Protein AF-A0AAV0Y0B5-F1 (afdb_monomer)

Organism: NCBI:txid13131

Radius of gyration: 20.44 Å; Cα contacts (8 Å, |Δi|>4): 94; chains: 1; bounding box: 28×43×52 Å

Structure (mmCIF, N/CA/C/O backbone):
data_AF-A0AAV0Y0B5-F1
#
_entry.id   AF-A0AAV0Y0B5-F1
#
loop_
_atom_site.group_PDB
_atom_site.id
_atom_site.type_symbol
_atom_site.label_atom_id
_atom_site.label_alt_id
_atom_site.label_comp_id
_atom_site.label_asym_id
_atom_site.label_entity_id
_atom_site.label_seq_id
_atom_site.pdbx_PDB_ins_code
_atom_site.Cartn_x
_atom_site.Cartn_y
_atom_site.Cartn_z
_atom_site.occupancy
_atom_site.B_iso_or_equiv
_atom_site.auth_seq_id
_atom_site.auth_comp_id
_atom_site.auth_asym_id
_atom_site.auth_atom_id
_atom_site.pdbx_PDB_model_num
ATOM 1 N N . MET A 1 1 ? 14.846 12.851 -39.528 1.00 62.41 1 MET A N 1
ATOM 2 C CA . MET A 1 1 ? 14.724 12.364 -38.134 1.00 62.41 1 MET A CA 1
ATOM 3 C C . MET A 1 1 ? 15.128 13.427 -37.124 1.00 62.41 1 MET A C 1
ATOM 5 O O . MET A 1 1 ? 14.302 13.739 -36.290 1.00 62.41 1 MET A O 1
ATOM 9 N N . ILE A 1 2 ? 16.310 14.041 -37.238 1.00 69.06 2 ILE A N 1
ATOM 10 C CA . ILE A 1 2 ? 16.824 15.069 -36.304 1.00 69.06 2 ILE A CA 1
ATOM 11 C C . ILE A 1 2 ? 15.824 16.231 -36.087 1.00 69.06 2 ILE A C 1
ATOM 13 O O . ILE A 1 2 ? 15.443 16.509 -34.958 1.00 69.06 2 ILE A O 1
ATOM 17 N N . PHE A 1 3 ? 15.266 16.785 -37.171 1.00 69.88 3 PHE A N 1
ATOM 18 C CA . PHE A 1 3 ? 14.240 17.842 -37.119 1.00 69.88 3 PHE A CA 1
ATOM 19 C C . PHE A 1 3 ? 12.955 17.469 -36.356 1.00 69.88 3 PHE A C 1
ATOM 21 O O . PHE A 1 3 ? 12.363 18.328 -35.716 1.00 69.88 3 PHE A O 1
ATOM 28 N N . MET A 1 4 ? 12.497 16.211 -36.410 1.00 69.81 4 MET A N 1
ATOM 29 C CA . MET A 1 4 ? 11.292 15.794 -35.670 1.00 69.81 4 MET A CA 1
ATOM 30 C C . MET A 1 4 ? 11.571 15.712 -34.166 1.00 69.81 4 MET A C 1
ATOM 32 O O . MET A 1 4 ? 10.729 16.101 -33.369 1.00 69.81 4 MET A O 1
ATOM 36 N N . VAL A 1 5 ? 12.776 15.276 -33.785 1.00 81.06 5 VAL A N 1
ATOM 37 C CA . VAL A 1 5 ? 13.205 15.189 -32.380 1.00 81.06 5 VAL A CA 1
ATOM 38 C C . VAL A 1 5 ? 13.352 16.585 -31.762 1.00 81.06 5 VAL A C 1
ATOM 40 O O . VAL A 1 5 ? 12.957 16.803 -30.620 1.00 81.06 5 VAL A O 1
ATOM 43 N N . GLU A 1 6 ? 13.874 17.548 -32.522 1.00 81.50 6 GLU A N 1
ATOM 44 C CA . GLU A 1 6 ? 14.008 18.944 -32.082 1.00 81.50 6 GLU A CA 1
ATOM 45 C C . GLU A 1 6 ? 12.651 19.652 -31.937 1.00 81.50 6 GLU A C 1
ATOM 47 O O . GLU A 1 6 ? 12.451 20.426 -30.999 1.00 81.50 6 GLU A O 1
ATOM 52 N N . LEU A 1 7 ? 11.696 19.367 -32.831 1.00 78.69 7 LEU A N 1
ATOM 53 C CA . LEU A 1 7 ? 10.327 19.881 -32.730 1.00 78.69 7 LEU A CA 1
ATOM 54 C C . LEU A 1 7 ? 9.602 19.331 -31.494 1.00 78.69 7 LEU A C 1
ATOM 56 O O . LEU A 1 7 ? 8.973 20.110 -30.780 1.00 78.69 7 LEU A O 1
ATOM 60 N N . ASP A 1 8 ? 9.742 18.036 -31.203 1.00 83.88 8 ASP A N 1
ATOM 61 C CA . ASP A 1 8 ? 9.189 17.413 -29.994 1.00 83.88 8 ASP A CA 1
ATOM 62 C C . ASP A 1 8 ? 9.796 18.004 -28.715 1.00 83.88 8 ASP A C 1
ATOM 64 O O . ASP A 1 8 ? 9.074 18.288 -27.758 1.00 83.88 8 ASP A O 1
ATOM 68 N N . ALA A 1 9 ? 11.114 18.232 -28.698 1.00 86.19 9 ALA A N 1
ATOM 69 C CA . ALA A 1 9 ? 11.790 18.867 -27.569 1.00 86.19 9 ALA A CA 1
ATOM 70 C C . ALA A 1 9 ? 11.257 20.287 -27.319 1.00 86.19 9 ALA A C 1
ATOM 72 O O . ALA A 1 9 ? 10.979 20.651 -26.177 1.00 86.19 9 ALA A O 1
ATOM 73 N N . ARG A 1 10 ? 11.042 21.061 -28.391 1.00 87.44 10 ARG A N 1
ATOM 74 C CA . ARG A 1 10 ? 10.470 22.409 -28.310 1.00 87.44 10 ARG A CA 1
ATOM 75 C C . ARG A 1 10 ? 9.018 22.399 -27.830 1.00 87.44 10 ARG A C 1
ATOM 77 O O . ARG A 1 10 ? 8.662 23.234 -27.006 1.00 87.44 10 ARG A O 1
ATOM 84 N N . SER A 1 11 ? 8.192 21.465 -28.301 1.00 88.06 11 SER A N 1
ATOM 85 C CA . SER A 1 11 ? 6.804 21.323 -27.836 1.00 88.06 11 SER A CA 1
ATOM 86 C C . SER A 1 11 ? 6.738 20.991 -26.346 1.00 88.06 11 SER A C 1
ATOM 88 O O . SER A 1 11 ? 6.015 21.656 -25.613 1.00 88.06 11 SER A O 1
ATOM 90 N N . ARG A 1 12 ? 7.563 20.048 -25.870 1.00 87.81 12 ARG A N 1
ATOM 91 C CA . ARG A 1 12 ? 7.653 19.707 -24.437 1.00 87.81 12 ARG A CA 1
ATOM 92 C C . ARG A 1 12 ? 8.120 20.879 -23.585 1.00 87.81 12 A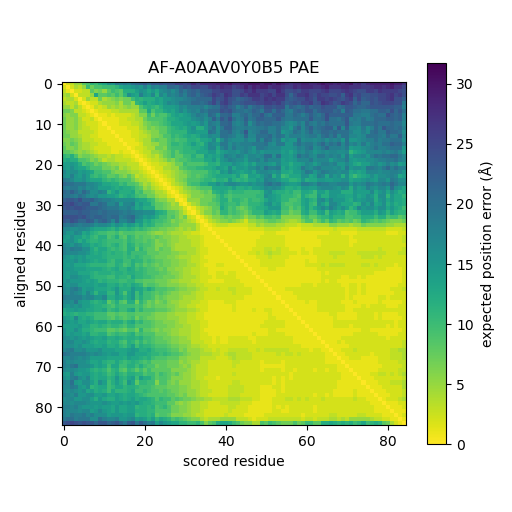RG A C 1
ATOM 94 O O . ARG A 1 12 ? 7.638 21.070 -22.475 1.00 87.81 12 ARG A O 1
ATOM 101 N N . GLN A 1 13 ? 9.068 21.661 -24.092 1.00 90.25 13 GLN A N 1
ATOM 102 C CA . GLN A 1 13 ? 9.537 22.845 -23.387 1.00 90.25 13 GLN A CA 1
ATOM 103 C C . GLN A 1 13 ? 8.430 23.897 -23.267 1.00 90.25 13 GLN A C 1
ATOM 105 O O . GLN A 1 13 ? 8.207 24.412 -22.176 1.00 90.25 13 GLN A 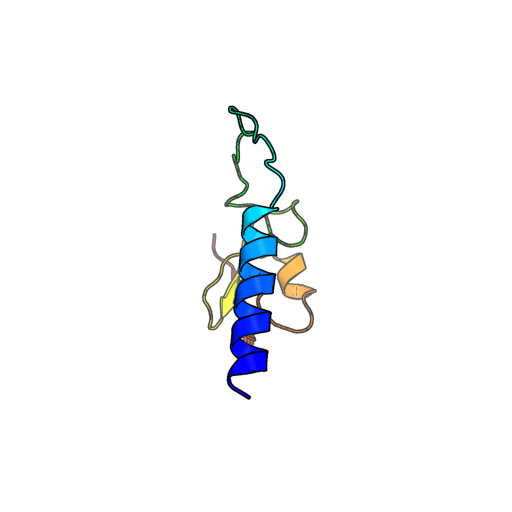O 1
ATOM 110 N N . LEU A 1 14 ? 7.682 24.147 -24.344 1.00 90.31 14 LEU A N 1
ATOM 111 C CA . LEU A 1 14 ? 6.521 25.036 -24.302 1.00 90.31 14 LEU A CA 1
ATOM 112 C C . LEU A 1 14 ? 5.437 24.511 -23.350 1.00 90.31 14 LEU A C 1
ATOM 114 O O . LEU A 1 14 ? 4.841 25.301 -22.628 1.00 90.31 14 LEU A O 1
ATOM 118 N N . GLU A 1 15 ? 5.185 23.203 -23.304 1.00 91.31 15 GLU A N 1
ATOM 119 C CA . GLU A 1 15 ? 4.247 22.605 -22.343 1.00 91.31 15 GLU A CA 1
ATOM 120 C C . GLU A 1 15 ? 4.676 22.859 -20.894 1.00 91.31 15 GLU A C 1
ATOM 122 O O . GLU A 1 15 ? 3.841 23.261 -20.090 1.00 91.31 15 GLU A O 1
ATOM 127 N N . LEU A 1 16 ? 5.967 22.687 -20.578 1.00 87.19 16 LEU A N 1
ATOM 128 C CA . LEU A 1 16 ? 6.534 22.960 -19.251 1.00 87.19 16 LEU A CA 1
ATOM 129 C C . LEU A 1 16 ? 6.443 24.446 -18.878 1.00 87.19 16 LEU A C 1
ATOM 131 O O . LEU A 1 16 ? 6.084 24.781 -17.751 1.00 87.19 16 LEU A O 1
ATOM 135 N N . GLU A 1 17 ? 6.754 25.333 -19.824 1.00 91.06 17 GLU A N 1
ATOM 136 C CA . GLU A 1 17 ? 6.684 26.787 -19.639 1.00 91.06 17 GLU A CA 1
ATOM 137 C C . GLU A 1 17 ? 5.243 27.279 -19.440 1.00 91.06 17 GLU A C 1
ATOM 139 O O . GLU A 1 17 ? 5.022 28.272 -18.750 1.00 91.06 17 GLU A O 1
ATOM 144 N N . ASN A 1 18 ? 4.260 26.574 -20.009 1.00 92.00 18 ASN A N 1
ATOM 145 C CA . ASN A 1 18 ? 2.838 26.902 -19.904 1.00 92.00 18 ASN A CA 1
ATOM 146 C C . ASN A 1 18 ? 2.098 26.094 -18.825 1.00 92.00 18 ASN A C 1
ATOM 148 O O . ASN A 1 18 ? 0.864 26.096 -18.810 1.00 92.00 18 ASN A O 1
ATOM 152 N N . ILE A 1 19 ? 2.805 25.415 -17.911 1.00 89.12 19 ILE A N 1
ATOM 153 C CA . ILE A 1 19 ? 2.151 24.773 -16.765 1.00 89.12 19 ILE A CA 1
ATOM 154 C C . ILE A 1 19 ? 1.505 25.871 -15.908 1.00 89.12 19 ILE A C 1
ATOM 156 O O . ILE A 1 19 ? 2.208 26.755 -15.410 1.00 89.12 19 ILE A O 1
ATOM 160 N N . PRO A 1 20 ? 0.176 25.839 -15.705 1.00 91.06 20 PRO A N 1
ATOM 161 C CA . PRO A 1 20 ? -0.487 26.822 -14.869 1.00 91.06 20 PRO A CA 1
ATOM 162 C C . PRO A 1 20 ? 0.013 26.697 -13.429 1.00 91.06 20 PRO A C 1
ATOM 164 O O . PRO A 1 20 ? 0.055 25.604 -12.860 1.00 91.06 20 PRO A O 1
ATOM 167 N N . PHE A 1 21 ? 0.363 27.830 -12.823 1.00 86.38 21 PHE A N 1
ATOM 168 C CA . PHE A 1 21 ? 0.657 27.873 -11.399 1.00 86.38 21 PHE A CA 1
ATOM 169 C C . PHE A 1 21 ? -0.627 27.601 -10.608 1.00 86.38 21 PHE A C 1
ATOM 171 O O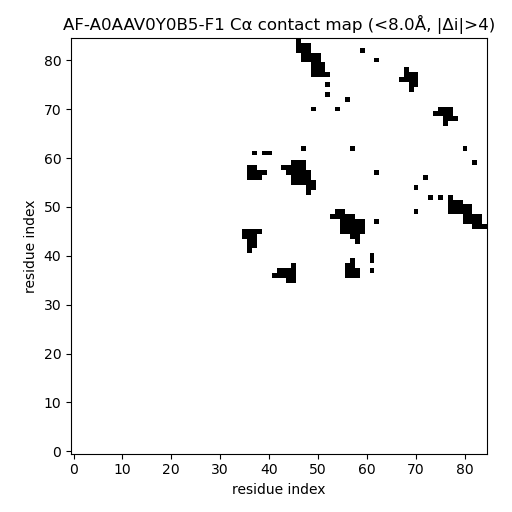 . PHE A 1 21 ? -1.599 28.349 -10.710 1.00 86.38 21 PHE A O 1
ATOM 178 N N . ALA A 1 22 ? -0.619 26.532 -9.816 1.00 86.38 22 ALA A N 1
ATOM 179 C CA . ALA A 1 22 ? -1.654 26.243 -8.836 1.00 86.38 22 ALA A CA 1
ATOM 180 C C . ALA A 1 22 ? -1.084 26.517 -7.443 1.00 86.38 22 ALA A C 1
ATOM 182 O O . ALA A 1 22 ? -0.147 25.845 -7.008 1.00 86.38 22 ALA A O 1
ATOM 183 N N . GLU A 1 23 ? -1.634 27.514 -6.752 1.00 86.38 23 GLU A N 1
ATOM 184 C CA . GLU A 1 23 ? -1.229 27.824 -5.384 1.00 86.38 23 GLU A CA 1
ATOM 185 C C . GLU A 1 23 ? -1.666 26.686 -4.455 1.00 86.38 23 GLU A C 1
ATOM 187 O O . GLU A 1 23 ? -2.853 26.374 -4.336 1.00 86.38 23 GLU A O 1
ATOM 192 N N . VAL A 1 24 ? -0.695 26.039 -3.810 1.00 84.88 24 VAL A N 1
ATOM 193 C CA . VAL A 1 24 ? -0.971 25.042 -2.775 1.00 84.88 24 VAL A CA 1
ATOM 194 C C . VAL A 1 24 ? -1.167 25.787 -1.454 1.00 84.88 24 VAL A C 1
ATOM 196 O O . VAL A 1 24 ? -0.320 26.616 -1.109 1.00 84.88 24 VAL A O 1
ATOM 199 N N . PRO A 1 25 ? -2.238 25.509 -0.689 1.00 87.50 25 PRO A N 1
ATOM 200 C CA . PRO A 1 25 ? -2.422 26.110 0.625 1.00 87.50 25 PRO A CA 1
ATOM 201 C C . PRO A 1 25 ? -1.192 25.900 1.515 1.00 87.50 25 PRO A C 1
ATOM 203 O O . PRO A 1 25 ? -0.665 24.792 1.603 1.00 87.50 25 PRO A O 1
ATOM 206 N N . ALA A 1 26 ? -0.765 26.950 2.222 1.00 83.81 26 ALA A N 1
ATOM 207 C CA . ALA A 1 26 ? 0.376 26.881 3.142 1.00 83.81 26 ALA A CA 1
ATOM 208 C C . ALA A 1 26 ? 0.154 25.903 4.312 1.00 83.81 26 ALA A C 1
ATOM 210 O O . ALA A 1 26 ? 1.111 25.456 4.942 1.00 83.81 26 ALA A O 1
ATOM 211 N N . VAL A 1 27 ? -1.109 25.574 4.601 1.00 86.31 27 VAL A N 1
ATOM 212 C CA . VAL A 1 27 ? -1.509 24.603 5.618 1.00 86.31 27 VAL A CA 1
ATOM 213 C C . VAL A 1 27 ? -2.207 23.446 4.922 1.00 86.31 27 VAL A C 1
ATOM 215 O O . VAL A 1 27 ? -3.324 23.585 4.423 1.00 86.31 27 VAL A O 1
ATOM 218 N N . LEU A 1 28 ? -1.531 22.302 4.888 1.00 79.81 28 LEU A N 1
ATOM 219 C CA . LEU A 1 28 ? -2.119 21.043 4.453 1.00 79.81 28 LEU A CA 1
ATOM 220 C C . LEU A 1 28 ? -2.925 20.427 5.611 1.00 79.81 28 LEU A C 1
ATOM 222 O O . LEU A 1 28 ? -2.569 20.642 6.774 1.00 79.81 28 LEU A O 1
ATOM 226 N N . PRO A 1 29 ? -4.004 19.672 5.328 1.00 79.81 29 PRO A N 1
ATOM 227 C CA . PRO A 1 29 ? -4.672 18.872 6.353 1.00 79.81 29 PRO A CA 1
ATOM 228 C C . PRO A 1 29 ? -3.672 17.914 7.015 1.00 79.81 29 PRO A C 1
ATOM 230 O O . PRO A 1 29 ? -2.692 17.502 6.386 1.00 79.81 29 PRO A O 1
ATOM 233 N N . SER A 1 30 ? -3.901 17.563 8.285 1.00 77.69 30 SER A N 1
ATOM 234 C CA . SER A 1 30 ? -3.043 16.590 8.961 1.00 77.69 30 SER A CA 1
ATOM 235 C C . SER A 1 30 ? -3.126 15.245 8.233 1.00 77.69 30 SER A C 1
ATOM 237 O O . SER A 1 30 ? -4.208 14.740 7.950 1.00 77.69 30 SER A O 1
ATOM 239 N N . LEU A 1 31 ? -1.967 14.666 7.911 1.00 72.62 31 LEU A N 1
ATOM 240 C CA . LEU A 1 31 ? -1.848 13.322 7.328 1.00 72.62 31 LEU A CA 1
ATOM 241 C C . LEU A 1 31 ? -1.809 12.245 8.425 1.00 72.62 31 LEU A C 1
ATOM 243 O O . LEU A 1 31 ? -1.175 11.199 8.275 1.00 72.62 31 LEU A O 1
ATOM 247 N N . GLU A 1 32 ? -2.411 12.532 9.576 1.00 72.75 32 GLU A N 1
ATOM 248 C CA . GLU A 1 32 ? -2.458 11.597 10.694 1.00 72.75 32 GLU A CA 1
ATOM 249 C C . GLU A 1 32 ? -3.185 10.322 10.238 1.00 72.75 32 GLU A C 1
ATOM 251 O O . GLU A 1 32 ? -4.252 10.387 9.635 1.00 72.75 32 GLU A O 1
ATOM 256 N N . ASN A 1 33 ? -2.580 9.157 10.491 1.00 68.69 33 ASN A N 1
ATOM 257 C CA . ASN A 1 33 ? -3.038 7.825 10.065 1.00 68.69 33 ASN A CA 1
ATOM 258 C C . ASN A 1 33 ? -3.034 7.483 8.560 1.00 68.69 33 ASN A C 1
ATOM 260 O O . ASN A 1 33 ? -3.239 6.313 8.229 1.00 68.69 33 ASN A O 1
ATOM 264 N N . ASP A 1 34 ? -2.680 8.387 7.640 1.00 73.69 34 ASP A N 1
ATOM 265 C CA . ASP A 1 34 ? -2.568 8.036 6.206 1.00 73.69 34 ASP A CA 1
ATOM 266 C C . ASP A 1 34 ? -1.494 6.959 5.941 1.00 73.69 34 ASP A C 1
ATOM 268 O O . ASP A 1 34 ? -1.546 6.225 4.950 1.00 73.69 34 ASP A O 1
ATOM 272 N N . GLY A 1 35 ? -0.520 6.826 6.847 1.00 81.06 35 GLY A N 1
ATOM 273 C CA . GLY A 1 35 ? 0.502 5.776 6.831 1.00 81.06 35 GLY A CA 1
ATOM 274 C C . GLY A 1 35 ? 0.008 4.388 7.254 1.00 81.06 35 GLY A C 1
ATOM 275 O O . GLY A 1 35 ? 0.639 3.394 6.895 1.00 81.06 35 GLY A O 1
ATOM 276 N N . GLU A 1 36 ? -1.131 4.293 7.939 1.00 90.25 36 GLU A N 1
ATOM 277 C CA . GLU A 1 36 ? -1.604 3.041 8.545 1.00 90.25 36 GLU A CA 1
ATOM 278 C C . GLU A 1 36 ? -2.897 2.511 7.921 1.00 90.25 36 GLU A C 1
ATOM 280 O O . GLU A 1 36 ? -3.208 1.339 8.091 1.00 90.25 36 GLU A O 1
ATOM 285 N N . ILE A 1 37 ? -3.622 3.305 7.127 1.00 94.50 37 ILE A N 1
ATOM 286 C CA . ILE A 1 37 ? -4.904 2.894 6.529 1.00 94.50 37 ILE A CA 1
ATOM 287 C C . ILE A 1 37 ? -4.706 2.230 5.158 1.00 94.50 37 ILE A C 1
ATOM 289 O O . ILE A 1 37 ? -3.933 2.702 4.319 1.00 94.50 37 ILE A O 1
ATOM 293 N N . CYS A 1 38 ? -5.415 1.130 4.900 1.00 96.12 38 CYS A N 1
ATOM 294 C CA . CYS A 1 38 ? -5.427 0.390 3.638 1.00 96.12 38 CYS A CA 1
ATOM 295 C C . CYS A 1 38 ? -5.586 1.318 2.425 1.00 96.12 38 CYS A C 1
ATOM 297 O O . CYS A 1 38 ? -6.538 2.095 2.336 1.00 96.12 38 CYS A O 1
ATOM 299 N N . VAL A 1 39 ? -4.680 1.190 1.449 1.00 95.75 39 VAL A N 1
ATOM 300 C CA . VAL A 1 39 ? -4.647 2.082 0.274 1.00 95.75 39 VAL A CA 1
ATOM 301 C C . VAL A 1 39 ? -5.824 1.872 -0.684 1.00 95.75 39 VAL A C 1
ATOM 303 O O . VAL A 1 39 ? -6.065 2.720 -1.540 1.00 95.75 39 VAL A O 1
ATOM 306 N N . VAL A 1 40 ? -6.547 0.755 -0.545 1.00 96.19 40 VAL A N 1
ATOM 307 C CA . VAL A 1 40 ? -7.684 0.385 -1.400 1.00 96.19 40 VAL A CA 1
ATOM 308 C C . VAL A 1 40 ? -9.004 0.868 -0.803 1.00 96.19 40 VAL A C 1
ATOM 310 O O . VAL A 1 40 ? -9.675 1.688 -1.420 1.00 96.19 40 VAL A O 1
ATOM 313 N N . CYS A 1 41 ? -9.388 0.390 0.387 1.00 96.75 41 CYS A N 1
ATOM 314 C CA . CYS A 1 41 ? -10.685 0.749 0.969 1.00 96.75 41 CYS A CA 1
ATOM 315 C C . CYS A 1 41 ? -10.681 2.097 1.697 1.00 96.75 41 CYS A C 1
ATOM 317 O O . CYS A 1 41 ? -11.744 2.688 1.842 1.00 96.75 41 CYS A O 1
ATOM 319 N N . ARG A 1 42 ? -9.515 2.583 2.151 1.00 94.44 42 ARG A N 1
ATOM 320 C CA . ARG A 1 42 ? -9.378 3.787 2.989 1.00 94.44 42 ARG A CA 1
ATOM 321 C C . ARG A 1 42 ? -10.245 3.781 4.261 1.00 94.44 42 ARG A C 1
ATOM 323 O O . ARG A 1 42 ? -10.653 4.837 4.730 1.00 94.44 42 ARG A O 1
ATOM 330 N N . VAL A 1 43 ? -10.522 2.593 4.801 1.00 94.56 43 VAL A N 1
ATOM 331 C CA . VAL A 1 43 ? -11.335 2.395 6.015 1.00 94.56 43 VAL A CA 1
ATOM 332 C C . VAL A 1 43 ? -10.544 1.629 7.073 1.00 94.56 43 VAL A C 1
ATOM 334 O O . VAL A 1 43 ? -10.336 2.135 8.166 1.00 94.56 43 VAL A O 1
ATOM 337 N N . GLU A 1 44 ? -10.068 0.433 6.729 1.00 96.19 44 GLU A N 1
ATOM 338 C CA . GLU A 1 44 ? -9.391 -0.473 7.664 1.00 96.19 44 GLU A CA 1
ATOM 339 C C . GLU A 1 44 ? -7.875 -0.262 7.699 1.00 96.19 44 GLU A C 1
ATOM 341 O O . GLU A 1 44 ? -7.276 0.181 6.717 1.00 96.19 44 GLU A O 1
ATOM 346 N N . GLU A 1 45 ? -7.230 -0.666 8.792 1.00 95.56 45 GLU A N 1
ATOM 347 C CA . GLU A 1 45 ? -5.771 -0.627 8.930 1.00 95.56 45 GLU A CA 1
ATOM 348 C C . GLU A 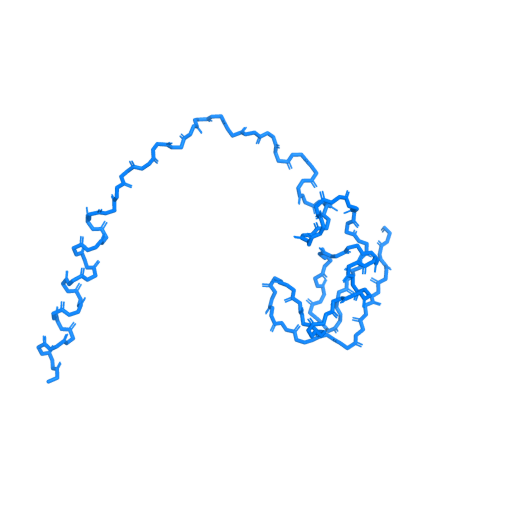1 45 ? -5.056 -1.633 8.006 1.00 95.56 45 GLU A C 1
ATOM 350 O O . GLU A 1 45 ? -5.548 -2.718 7.670 1.00 95.56 45 GLU A O 1
ATOM 355 N N . ARG A 1 46 ? -3.837 -1.281 7.591 1.00 95.81 46 ARG A N 1
ATOM 356 C CA . ARG A 1 46 ? -2.928 -2.143 6.830 1.00 95.81 46 ARG A CA 1
ATOM 357 C C . ARG A 1 46 ? -2.431 -3.243 7.749 1.00 95.81 46 ARG A C 1
ATOM 359 O O . ARG A 1 46 ? -1.691 -2.972 8.687 1.00 95.81 46 ARG A O 1
ATOM 366 N N . THR A 1 47 ? -2.739 -4.487 7.427 1.00 97.31 47 THR A N 1
ATOM 367 C CA . THR A 1 47 ? -2.373 -5.646 8.253 1.00 97.31 47 THR A CA 1
ATOM 368 C C . THR A 1 47 ? -1.541 -6.672 7.500 1.00 97.31 47 THR A C 1
ATOM 370 O O . THR A 1 47 ? -0.939 -7.528 8.133 1.00 97.31 47 THR A O 1
ATOM 373 N N . HIS A 1 48 ? -1.470 -6.606 6.167 1.00 97.75 48 HIS A N 1
ATOM 374 C CA . HIS A 1 48 ? -0.862 -7.661 5.357 1.00 97.75 48 HIS A CA 1
ATOM 375 C C . HIS A 1 48 ? 0.313 -7.158 4.522 1.00 97.75 48 HIS A C 1
ATOM 377 O O . HIS A 1 48 ? 0.165 -6.206 3.752 1.00 97.75 48 HIS A O 1
ATOM 383 N N . ALA A 1 49 ? 1.459 -7.836 4.634 1.00 97.94 49 ALA A N 1
ATOM 384 C CA . ALA A 1 49 ? 2.590 -7.676 3.726 1.00 97.94 49 ALA A CA 1
ATOM 385 C C . ALA A 1 49 ? 2.507 -8.678 2.570 1.00 97.94 49 ALA A C 1
ATOM 387 O O . ALA A 1 49 ? 2.268 -9.869 2.781 1.00 97.94 49 ALA A O 1
ATOM 388 N N . LEU A 1 50 ? 2.719 -8.191 1.349 1.00 98.31 50 LEU A N 1
ATOM 389 C CA . LEU A 1 50 ? 2.671 -8.992 0.122 1.00 98.31 50 LEU A CA 1
ATOM 390 C C . LEU A 1 50 ? 4.034 -9.632 -0.168 1.00 98.31 50 LEU A C 1
ATOM 392 O O . LEU A 1 50 ? 5.049 -8.944 -0.144 1.00 98.31 50 LEU A O 1
ATOM 396 N N . ILE A 1 51 ? 4.083 -10.924 -0.490 1.00 97.94 51 ILE A N 1
ATOM 397 C CA . ILE A 1 51 ? 5.328 -11.659 -0.769 1.00 97.94 51 ILE A CA 1
ATOM 398 C C . ILE A 1 51 ? 5.431 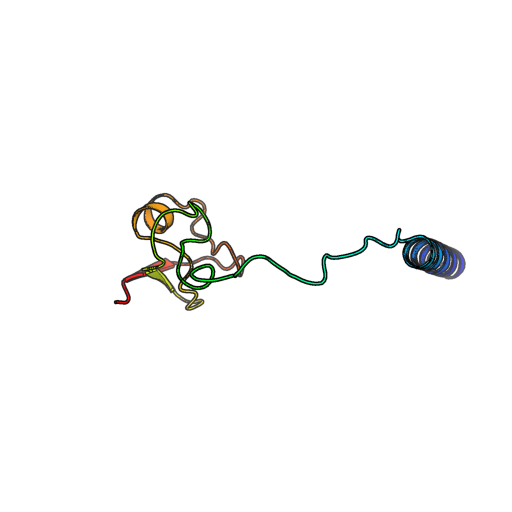-11.935 -2.278 1.00 97.94 51 ILE A C 1
ATOM 400 O O . ILE A 1 51 ? 4.494 -12.502 -2.842 1.00 97.94 51 ILE A O 1
ATOM 404 N N . PRO A 1 52 ? 6.542 -11.572 -2.951 1.00 97.75 52 PRO A N 1
ATOM 405 C CA . PRO A 1 52 ? 7.865 -11.301 -2.372 1.00 97.75 52 PRO A CA 1
ATOM 406 C C . PRO A 1 52 ? 8.210 -9.824 -2.131 1.00 97.75 52 PRO A C 1
ATOM 408 O O . PRO A 1 52 ? 9.263 -9.543 -1.570 1.00 97.75 52 PRO A O 1
ATOM 411 N N . CYS A 1 53 ? 7.383 -8.869 -2.560 1.00 98.00 53 CYS A N 1
ATOM 412 C CA . CYS A 1 53 ? 7.786 -7.458 -2.581 1.00 98.00 53 CYS A CA 1
ATOM 413 C C . CYS A 1 53 ? 7.844 -6.774 -1.199 1.00 98.00 53 CYS A C 1
ATOM 415 O O . CYS A 1 53 ? 8.411 -5.694 -1.087 1.00 98.00 53 CYS A O 1
ATOM 417 N N . GLY A 1 54 ? 7.253 -7.369 -0.163 1.00 97.25 54 GLY A N 1
ATOM 418 C CA . GLY A 1 54 ? 7.291 -6.918 1.231 1.00 97.25 54 GLY A CA 1
ATOM 419 C C . GLY A 1 54 ? 6.338 -5.771 1.589 1.00 97.25 54 GLY A C 1
ATOM 420 O O . GLY A 1 54 ? 6.258 -5.391 2.754 1.00 97.25 54 GLY A O 1
ATOM 421 N N . HIS A 1 55 ? 5.596 -5.207 0.635 1.00 97.38 55 HIS A N 1
ATOM 422 C CA . HIS A 1 55 ? 4.764 -4.027 0.887 1.00 97.38 55 HIS A CA 1
ATOM 423 C C . HIS A 1 55 ? 3.572 -4.340 1.813 1.00 97.38 55 HIS A C 1
ATOM 425 O O . HIS A 1 55 ? 2.697 -5.123 1.439 1.00 97.38 55 HIS A O 1
ATOM 431 N N . LYS A 1 56 ? 3.505 -3.681 2.984 1.00 96.44 56 LYS A N 1
ATOM 432 C CA . LYS A 1 56 ? 2.357 -3.675 3.916 1.00 96.44 56 LYS A CA 1
ATOM 433 C C . LYS A 1 56 ? 1.406 -2.534 3.561 1.00 96.44 56 LYS A C 1
ATOM 435 O O . LYS A 1 56 ? 1.555 -1.427 4.064 1.00 96.44 56 LYS A O 1
ATOM 440 N N . VAL A 1 57 ? 0.468 -2.781 2.644 1.00 96.44 57 VAL A N 1
ATOM 441 C CA . VAL A 1 57 ? -0.403 -1.719 2.083 1.00 96.44 57 VAL A CA 1
ATOM 442 C C . VAL A 1 57 ? -1.896 -2.053 2.089 1.00 96.44 57 VAL A C 1
ATOM 444 O O . VAL A 1 57 ? -2.713 -1.175 1.814 1.00 96.44 57 VAL A O 1
ATOM 447 N N . LEU A 1 58 ? -2.266 -3.290 2.433 1.00 97.38 58 LEU A N 1
ATOM 448 C CA . LEU A 1 58 ? -3.646 -3.779 2.397 1.00 97.38 58 LEU A CA 1
ATOM 449 C C . LEU A 1 58 ? -4.129 -4.231 3.777 1.00 97.38 58 LEU A C 1
ATOM 451 O O . LEU A 1 58 ? -3.349 -4.746 4.585 1.00 97.38 58 LEU A O 1
ATOM 455 N N . CYS A 1 59 ? -5.429 -4.071 4.018 1.00 97.75 59 CYS A N 1
ATOM 456 C CA . CYS A 1 59 ? -6.142 -4.796 5.066 1.00 97.75 59 CYS A CA 1
ATOM 457 C C . CYS A 1 59 ? -6.422 -6.250 4.636 1.00 97.75 59 CYS A C 1
ATOM 459 O O . CYS A 1 59 ? -6.157 -6.635 3.495 1.00 97.75 59 CYS A O 1
ATOM 461 N N . GLU A 1 60 ? -6.976 -7.044 5.553 1.00 97.69 60 GLU A N 1
ATOM 462 C CA . GLU A 1 60 ? -7.309 -8.463 5.355 1.00 97.69 60 GLU A CA 1
ATOM 463 C C . GLU A 1 60 ? -8.294 -8.694 4.200 1.00 97.69 60 GLU A C 1
ATOM 465 O O . GLU A 1 60 ? -8.015 -9.465 3.283 1.00 97.69 60 GLU A O 1
ATOM 470 N N . GLU A 1 61 ? -9.407 -7.961 4.184 1.00 98.31 61 GLU A N 1
ATOM 471 C CA . GLU A 1 61 ? -10.432 -8.130 3.150 1.00 98.31 61 GLU A CA 1
ATOM 472 C C . GLU A 1 61 ? -9.901 -7.735 1.765 1.00 98.31 61 GLU A C 1
ATOM 474 O O . GLU A 1 61 ? -10.055 -8.463 0.783 1.00 98.31 61 GLU A O 1
ATOM 479 N N . CYS A 1 62 ? -9.193 -6.603 1.675 1.00 98.19 62 CYS A N 1
ATOM 480 C CA . CYS A 1 62 ? -8.662 -6.140 0.398 1.00 98.19 62 CYS A CA 1
ATOM 481 C C . CYS A 1 62 ? -7.584 -7.070 -0.162 1.00 98.19 62 CYS A C 1
ATOM 483 O O . CYS A 1 62 ? -7.535 -7.232 -1.377 1.00 98.19 62 CYS A O 1
ATOM 485 N N . VAL A 1 63 ? -6.730 -7.697 0.660 1.00 97.81 63 VAL A N 1
ATOM 486 C CA . VAL A 1 63 ? -5.743 -8.657 0.128 1.00 97.81 63 VAL A CA 1
ATOM 487 C C . VAL A 1 63 ? -6.406 -9.937 -0.388 1.00 97.81 63 VAL A C 1
ATOM 489 O O . VAL A 1 63 ? -5.964 -10.502 -1.396 1.00 97.81 63 VAL A O 1
ATOM 492 N N . TYR A 1 64 ? -7.500 -10.362 0.249 1.00 97.44 64 TYR A N 1
ATOM 493 C CA . TYR A 1 64 ? -8.276 -11.519 -0.181 1.00 97.44 64 TYR A CA 1
ATOM 494 C C . TYR A 1 64 ? -8.978 -11.262 -1.522 1.00 97.44 64 TYR A C 1
ATOM 496 O O . TYR A 1 64 ? -8.801 -12.045 -2.458 1.00 97.44 64 TYR A O 1
ATOM 504 N N . LEU A 1 65 ? -9.676 -10.127 -1.645 1.00 97.69 65 LEU A N 1
ATOM 505 C CA . LEU A 1 65 ? -10.460 -9.759 -2.832 1.00 97.69 65 LEU A CA 1
ATOM 506 C C . LEU A 1 65 ? -9.629 -9.279 -4.031 1.00 97.69 65 LEU A C 1
ATOM 508 O O . LEU A 1 65 ? -10.146 -9.230 -5.145 1.00 97.69 65 LEU A O 1
ATOM 512 N N . LEU A 1 66 ? -8.366 -8.893 -3.828 1.00 96.38 66 LEU A N 1
ATOM 513 C CA . LEU A 1 66 ? -7.539 -8.322 -4.892 1.00 96.38 66 LEU A CA 1
ATOM 514 C C . LEU A 1 66 ? -7.281 -9.331 -6.023 1.00 96.38 66 LEU A C 1
ATOM 516 O O . LEU A 1 66 ? -6.687 -10.383 -5.776 1.00 96.38 66 LEU A O 1
ATOM 520 N N . GLU A 1 67 ? -7.679 -8.962 -7.243 1.00 95.69 67 GLU A N 1
ATOM 521 C CA . GLU A 1 67 ? -7.451 -9.693 -8.494 1.00 95.69 67 GLU A CA 1
ATOM 522 C C . GLU A 1 67 ? -7.132 -8.687 -9.629 1.00 95.69 67 GLU A C 1
ATOM 524 O O . GLU A 1 67 ? -7.864 -7.705 -9.785 1.00 95.69 67 GLU A O 1
ATOM 529 N N . PRO A 1 68 ? -6.063 -8.887 -10.426 1.00 95.31 68 PRO A N 1
ATOM 530 C CA . PRO A 1 68 ? -5.040 -9.921 -10.270 1.00 95.31 68 PRO A CA 1
ATOM 531 C C . PRO A 1 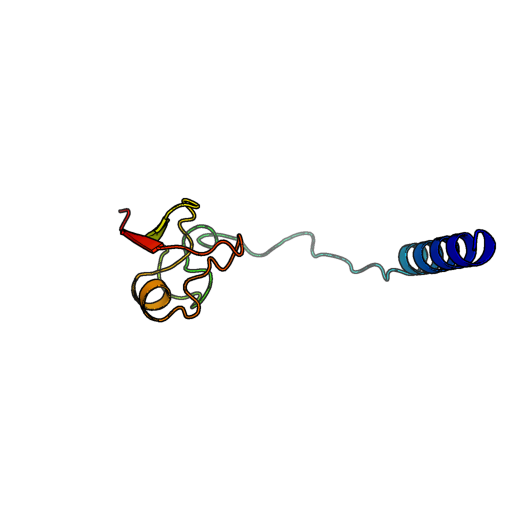68 ? -4.251 -9.778 -8.968 1.00 95.31 68 PRO A C 1
ATOM 533 O O . PRO A 1 68 ? -4.205 -8.696 -8.381 1.00 95.31 68 PRO A O 1
ATOM 536 N N . LYS A 1 69 ? -3.614 -10.868 -8.517 1.00 96.00 69 LYS A N 1
ATOM 537 C CA . LYS A 1 69 ? -2.715 -10.885 -7.347 1.00 96.00 69 LYS A CA 1
ATOM 538 C C . LYS A 1 69 ? -1.427 -10.096 -7.616 1.00 96.00 69 LYS A C 1
ATOM 540 O O . LYS A 1 69 ? -0.335 -10.647 -7.714 1.00 96.00 69 LYS A O 1
ATOM 545 N N . ARG A 1 70 ? -1.574 -8.775 -7.727 1.00 97.25 70 ARG A N 1
ATOM 546 C CA . ARG A 1 70 ? -0.545 -7.803 -8.091 1.00 97.25 70 ARG A CA 1
ATOM 547 C C . ARG A 1 70 ? -0.584 -6.603 -7.152 1.00 97.25 70 ARG A C 1
ATOM 549 O O . ARG A 1 70 ? -1.641 -6.045 -6.882 1.00 97.25 70 ARG A O 1
ATOM 556 N N . GLY A 1 71 ? 0.570 -6.216 -6.618 1.00 97.06 71 GLY A N 1
ATOM 557 C CA . GLY A 1 71 ? 0.673 -5.174 -5.599 1.00 97.06 71 GLY A CA 1
ATOM 558 C C . GLY A 1 71 ? 0.223 -3.795 -6.112 1.00 97.06 71 GLY A C 1
ATOM 559 O O . GLY A 1 71 ? 0.762 -3.350 -7.125 1.00 97.06 71 GLY A O 1
ATOM 560 N N . PRO A 1 72 ? -0.660 -3.060 -5.403 1.00 95.88 72 PRO A N 1
ATOM 561 C CA . PRO A 1 72 ? -1.185 -1.772 -5.883 1.00 95.88 72 PRO A CA 1
ATOM 562 C C . PRO A 1 72 ? -0.140 -0.661 -6.045 1.00 95.88 72 PRO A C 1
ATOM 564 O O . PRO A 1 72 ? -0.335 0.254 -6.835 1.00 95.88 72 PRO A O 1
ATOM 567 N N . ILE A 1 73 ? 0.956 -0.724 -5.282 1.00 95.50 73 ILE A N 1
ATOM 568 C CA . ILE A 1 73 ? 1.986 0.329 -5.259 1.00 95.50 73 ILE A CA 1
ATOM 569 C C . ILE A 1 73 ? 3.174 -0.008 -6.161 1.00 95.50 73 ILE A C 1
ATOM 571 O O . ILE A 1 73 ? 3.710 0.860 -6.840 1.00 95.50 73 ILE A O 1
ATOM 575 N N . CYS A 1 74 ? 3.593 -1.273 -6.176 1.00 97.31 74 CYS A N 1
ATOM 576 C CA . CYS A 1 74 ? 4.789 -1.706 -6.900 1.00 97.31 74 CYS A CA 1
ATOM 577 C C . CYS A 1 74 ? 4.487 -2.414 -8.222 1.00 97.31 74 CYS A C 1
ATOM 579 O O . CYS A 1 74 ? 5.406 -2.650 -9.000 1.00 97.31 74 CYS A O 1
ATOM 581 N N . ASN A 1 75 ? 3.225 -2.769 -8.480 1.00 96.75 75 ASN A N 1
ATOM 582 C CA . ASN A 1 75 ? 2.8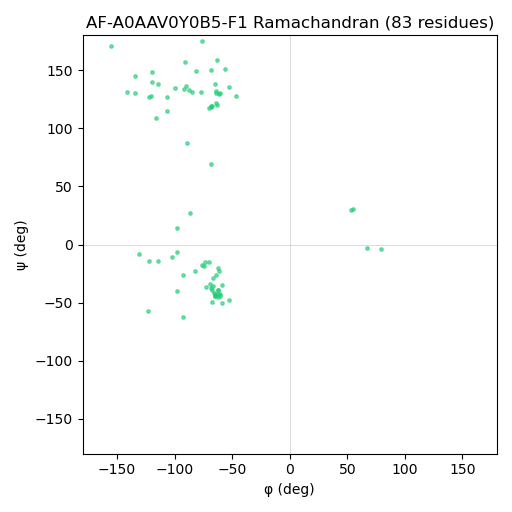03 -3.501 -9.671 1.00 96.75 75 ASN A CA 1
ATOM 583 C C . ASN A 1 75 ? 3.572 -4.828 -9.876 1.00 96.75 75 ASN A C 1
ATOM 585 O O . ASN A 1 75 ? 3.791 -5.270 -11.007 1.00 96.75 75 ASN A O 1
ATOM 589 N N . VAL A 1 76 ? 4.004 -5.456 -8.778 1.00 98.06 76 VAL A N 1
ATOM 590 C CA . VAL A 1 76 ? 4.675 -6.765 -8.750 1.00 98.06 76 VAL A CA 1
ATOM 591 C C . VAL A 1 76 ? 3.656 -7.830 -8.363 1.00 98.06 76 VAL A C 1
ATOM 593 O O . VAL A 1 76 ? 2.889 -7.620 -7.421 1.00 98.06 76 VAL A O 1
ATOM 596 N N . ASP A 1 77 ? 3.648 -8.955 -9.073 1.00 98.31 77 ASP A N 1
ATOM 597 C CA . ASP A 1 77 ? 2.804 -10.099 -8.723 1.00 98.31 77 ASP A CA 1
ATOM 598 C C . ASP A 1 77 ? 3.232 -10.680 -7.369 1.00 98.31 77 ASP A C 1
ATOM 600 O O . ASP A 1 77 ? 4.425 -10.802 -7.077 1.00 98.31 77 ASP A O 1
ATOM 604 N N . PHE A 1 78 ? 2.265 -11.028 -6.525 1.00 97.88 78 PHE A N 1
ATOM 605 C CA . PHE A 1 78 ? 2.520 -11.639 -5.225 1.00 97.88 78 PHE A CA 1
ATOM 606 C C . PHE A 1 78 ? 1.877 -13.021 -5.152 1.00 97.88 78 PHE A C 1
ATOM 608 O O . PHE A 1 78 ? 0.769 -13.242 -5.632 1.00 97.88 78 PHE A O 1
ATOM 615 N N . THR A 1 79 ? 2.586 -13.969 -4.545 1.00 97.31 79 THR A N 1
ATOM 616 C CA . THR A 1 79 ? 2.123 -15.362 -4.433 1.00 97.31 79 THR A CA 1
ATOM 617 C C . THR A 1 79 ? 1.376 -15.620 -3.135 1.00 97.31 79 THR A C 1
ATOM 619 O O . THR A 1 79 ? 0.550 -16.525 -3.061 1.00 97.31 79 THR A O 1
ATOM 622 N N . THR A 1 80 ? 1.676 -14.844 -2.096 1.00 97.44 80 THR A N 1
ATOM 623 C CA . THR A 1 80 ? 1.052 -14.963 -0.781 1.00 97.44 80 THR A CA 1
ATOM 624 C C . THR A 1 80 ? 1.130 -13.639 -0.027 1.00 97.44 80 THR A C 1
ATOM 626 O O . THR A 1 80 ? 1.815 -12.700 -0.445 1.00 97.44 80 THR A O 1
ATOM 629 N N . SER A 1 81 ? 0.433 -13.567 1.098 1.00 97.69 81 SER A N 1
ATOM 630 C CA . SER A 1 81 ? 0.478 -12.450 2.031 1.00 97.69 81 SER A CA 1
ATOM 631 C C . SER A 1 81 ? 0.589 -12.958 3.459 1.00 97.69 81 SER A C 1
ATOM 633 O O . SER A 1 81 ? -0.022 -13.967 3.806 1.00 97.69 81 SER A O 1
ATOM 635 N N . ILE A 1 82 ? 1.324 -12.230 4.294 1.00 97.81 82 ILE A N 1
ATOM 636 C CA . ILE A 1 82 ? 1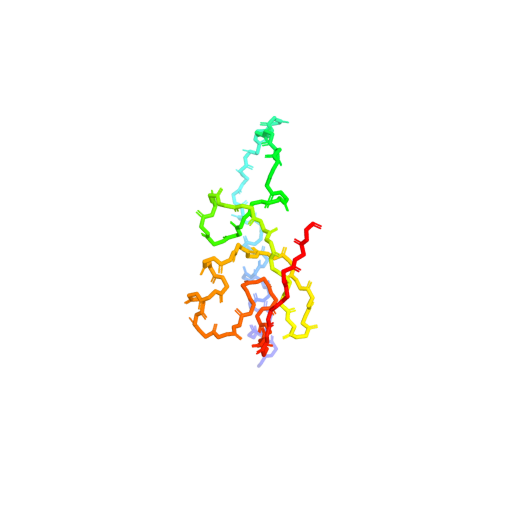.450 -12.520 5.724 1.00 97.81 82 ILE A CA 1
ATOM 637 C C . ILE A 1 82 ? 0.829 -11.393 6.538 1.00 97.81 82 ILE A C 1
ATOM 639 O O . ILE A 1 82 ? 1.024 -10.219 6.219 1.00 97.81 82 ILE A O 1
ATOM 643 N N . ARG A 1 83 ? 0.092 -11.748 7.592 1.00 97.31 83 ARG A N 1
ATOM 644 C CA . ARG A 1 83 ? -0.430 -10.776 8.553 1.00 97.31 83 ARG A CA 1
ATOM 645 C C . ARG A 1 83 ? 0.684 -10.332 9.501 1.00 97.31 83 ARG A C 1
ATOM 647 O O . ARG A 1 83 ? 1.396 -11.173 10.047 1.00 97.31 83 ARG A O 1
ATOM 654 N N . ILE A 1 84 ? 0.820 -9.025 9.688 1.00 93.88 84 ILE A N 1
ATOM 655 C CA . ILE A 1 84 ? 1.779 -8.373 10.580 1.00 93.88 84 ILE A CA 1
ATOM 656 C C . ILE A 1 84 ? 0.980 -7.517 11.567 1.00 93.88 84 ILE A C 1
ATOM 658 O O . ILE A 1 84 ? 0.128 -6.734 11.139 1.00 93.88 84 ILE A O 1
ATOM 662 N N . TRP A 1 85 ? 1.243 -7.723 12.858 1.00 81.31 85 TRP A N 1
ATOM 663 C CA . TRP A 1 85 ? 0.638 -7.012 13.988 1.00 81.31 85 TRP A CA 1
ATOM 664 C C . TRP A 1 85 ? 1.480 -5.808 14.391 1.00 81.31 85 TRP A C 1
ATOM 666 O O . TRP A 1 85 ? 2.726 -5.928 14.310 1.00 81.31 85 TRP A O 1
#

Nearest PDB structures (foldseek):
  3eb5-assembly1_A-2  TM=9.750E-01  e=2.491E-04  Homo sapiens
  6m2c-assembly2_F  TM=9.025E-01  e=4.270E-04  Homo sapiens
  4ic3-assembly1_A  TM=9.607E-01  e=1.644E-03  Homo sapiens
  3eb6-assembly1_A-2  TM=7.814E-01  e=1.902E-04  Homo sapiens
  4ic2-assembly1_B  TM=7.900E-01  e=1.097E-03  Homo sapiens

InterPro domains:
  IPR013083 Zinc finger, RING/FYVE/PHD-type [G3DSA:3.30.40.10] (29-85)

Mean predicted aligned error: 9.0 Å

Foldseek 3Di:
DVVVVVVVVVVVVVVVVPDDDDDDPPDDPDCPCVVFAAPPPRPDGQFKAFPPVRDSRHDPVCCVPDPPCADPPPRHHGDDIDTDD

pLDDT: mean 90.55, std 8.83, range [62.41, 98.31]

Secondary structure (DSSP, 8-state):
-HHHHHHHHHHHHHHHHTPPP-PPPSSPPP-TTTTTB-TTTSSSBP-EEEETT--EEE-HHHHHH-SSSB-TTT--B-SEEEE--

Solvent-accessible surface area (backbone atoms only — not comparable to full-atom values): 5299 Å² total; per-residue (Å²): 110,71,70,60,57,53,50,52,52,50,52,53,49,52,52,62,73,62,57,78,88,74,88,73,68,96,70,70,79,82,69,76,61,66,88,45,37,8,75,80,79,70,73,49,55,40,30,26,26,32,34,82,83,59,56,64,47,28,20,70,67,56,60,70,70,47,78,71,55,49,39,93,87,75,70,44,70,39,87,50,70,46,82,56,134

Sequence (85 aa):
MIFMVELDARSRQLELENIPFAEVPAVLPSLENDGEIC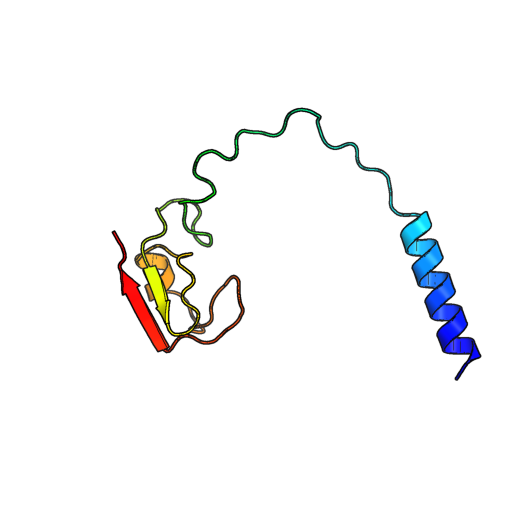VVCRVEERTHALIPCGHKVLCEECVYLLEPKRGPICNVDFTTSIRIW